Protein AF-A0A3B8ILM1-F1 (afdb_monomer)

Sequence (48 aa):
TVTDLQGRRVRQQAAV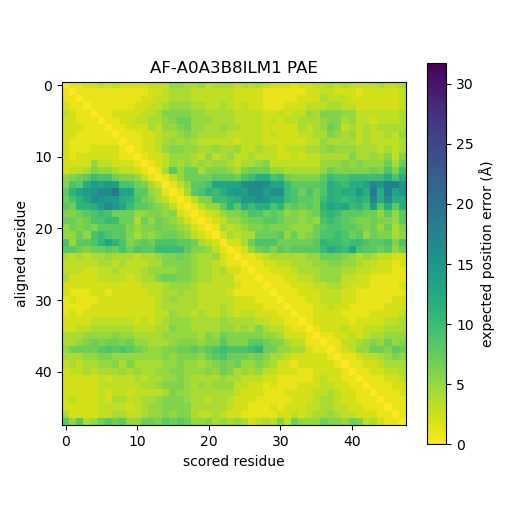TGALTLHELPQGIYLVTLANNEAREVVQVVVR

Mean predicted aligned error: 4.32 Å

Foldseek 3Di:
DKAAPVRHDPDDDPDDPDDDDPQPDPFHWIWDWDDDPPDIDIDIDGDD

Nearest PDB structures (foldseek):
  4v8m-assembly1_Bt  TM=2.838E-01  e=7.281E+00  Trypanosoma brucei brucei TREU927

Solvent-accessible surface area (backbone atoms only — not comparable to full-atom values): 3202 Å² total; per-residue (Å²): 64,33,21,40,87,87,64,49,76,77,46,77,72,81,87,75,95,70,86,85,83,68,88,85,60,72,73,44,60,34,42,36,42,50,72,63,100,87,51,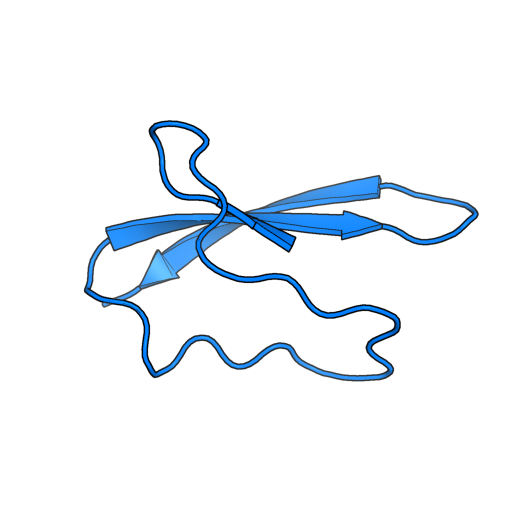76,48,80,44,82,46,78,44,124

Structure (mmCIF, N/CA/C/O backbone):
data_AF-A0A3B8ILM1-F1
#
_entry.id   AF-A0A3B8ILM1-F1
#
loop_
_atom_site.group_PDB
_atom_site.id
_atom_site.type_symbol
_atom_site.label_atom_id
_atom_site.label_alt_id
_atom_site.label_comp_id
_atom_site.label_asym_id
_atom_site.label_entity_id
_atom_site.label_seq_id
_atom_site.pdbx_PDB_ins_code
_atom_site.Cartn_x
_atom_site.Cartn_y
_atom_site.Cartn_z
_atom_site.occupancy
_atom_site.B_iso_or_equiv
_atom_site.auth_seq_id
_atom_site.auth_comp_id
_atom_site.auth_asym_id
_atom_site.auth_atom_id
_atom_site.pdbx_PDB_model_num
ATOM 1 N N . THR A 1 1 ? 4.838 2.619 -2.050 1.00 89.19 1 THR A N 1
ATOM 2 C CA . THR A 1 1 ? 4.474 3.628 -1.026 1.00 89.19 1 THR A CA 1
ATOM 3 C C . THR A 1 1 ? 3.023 3.469 -0.644 1.00 89.19 1 THR A C 1
ATOM 5 O O . THR A 1 1 ? 2.234 3.174 -1.525 1.00 89.19 1 THR A O 1
ATOM 8 N N . VAL A 1 2 ? 2.672 3.652 0.627 1.00 91.25 2 VAL A N 1
ATOM 9 C CA . VAL A 1 2 ? 1.292 3.589 1.131 1.00 91.25 2 VAL A CA 1
ATOM 10 C C . VAL A 1 2 ? 0.903 4.951 1.699 1.00 91.25 2 VAL A C 1
ATOM 12 O O . VAL A 1 2 ? 1.653 5.521 2.499 1.00 91.25 2 VAL A O 1
ATOM 15 N N . THR A 1 3 ? -0.252 5.464 1.293 1.00 94.44 3 THR A N 1
ATOM 16 C CA . THR A 1 3 ? -0.827 6.735 1.755 1.00 94.44 3 THR A CA 1
ATOM 17 C C . THR A 1 3 ? -2.255 6.528 2.254 1.00 94.44 3 THR A C 1
ATOM 19 O O . THR A 1 3 ? -2.972 5.677 1.729 1.00 94.44 3 THR A O 1
ATOM 22 N N . ASP A 1 4 ? -2.670 7.296 3.260 1.00 93.25 4 ASP A N 1
ATOM 23 C CA . ASP A 1 4 ? -4.079 7.380 3.666 1.00 93.25 4 ASP A CA 1
ATOM 24 C C . ASP A 1 4 ? -4.903 8.245 2.686 1.00 93.25 4 ASP A C 1
ATOM 26 O O . ASP A 1 4 ? -4.372 8.786 1.710 1.00 93.25 4 ASP A O 1
ATOM 30 N N . LEU A 1 5 ? -6.217 8.351 2.918 1.00 91.12 5 LEU A N 1
ATOM 31 C CA . LEU A 1 5 ? -7.134 9.119 2.061 1.00 91.12 5 LEU A CA 1
ATOM 32 C C . LEU A 1 5 ? -6.861 10.628 2.069 1.00 91.12 5 LEU A C 1
ATOM 34 O O . LEU A 1 5 ? -7.256 11.330 1.144 1.00 91.12 5 LEU A O 1
ATOM 38 N N . GLN A 1 6 ? -6.172 11.127 3.092 1.00 92.88 6 GLN A N 1
ATOM 39 C CA . GLN A 1 6 ? -5.726 12.512 3.184 1.00 92.88 6 GLN A CA 1
ATOM 40 C C . GLN A 1 6 ? -4.405 12.737 2.427 1.00 92.88 6 GLN A C 1
ATOM 42 O O . GLN A 1 6 ? -3.863 13.840 2.440 1.00 92.88 6 GLN A O 1
ATOM 47 N N . GLY A 1 7 ? -3.869 11.701 1.770 1.00 89.69 7 GLY A N 1
ATOM 48 C CA . GLY A 1 7 ? -2.608 11.748 1.034 1.00 89.69 7 GLY A CA 1
ATOM 49 C C . GLY A 1 7 ? -1.372 11.693 1.933 1.00 89.69 7 GLY A C 1
ATOM 50 O O . GLY A 1 7 ? -0.246 11.802 1.439 1.00 89.69 7 GLY A O 1
ATOM 51 N N . ARG A 1 8 ? -1.534 11.496 3.247 1.00 93.69 8 ARG A N 1
ATOM 52 C CA . ARG A 1 8 ? -0.404 11.385 4.166 1.00 93.69 8 ARG A CA 1
ATOM 53 C C . ARG A 1 8 ? 0.240 10.015 4.000 1.00 93.69 8 ARG A C 1
ATOM 55 O O . ARG A 1 8 ? -0.399 8.965 4.064 1.00 93.69 8 ARG A O 1
ATOM 62 N N . ARG A 1 9 ? 1.555 10.029 3.796 1.00 92.00 9 ARG A N 1
ATOM 63 C CA . ARG A 1 9 ? 2.375 8.825 3.657 1.00 92.00 9 ARG A CA 1
ATO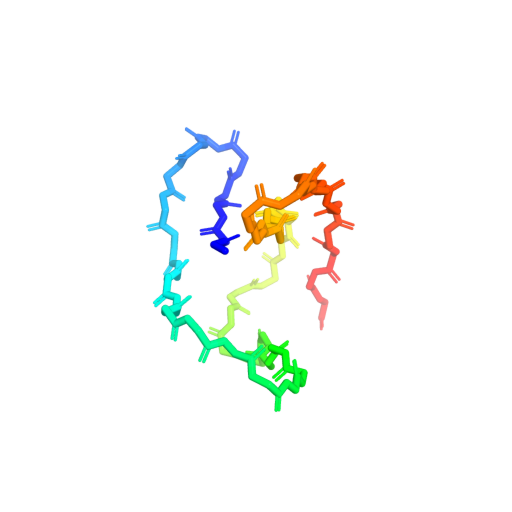M 64 C C . ARG A 1 9 ? 2.466 8.096 4.993 1.00 92.00 9 ARG A C 1
ATOM 66 O O . ARG A 1 9 ? 3.101 8.591 5.918 1.00 92.00 9 ARG A O 1
ATOM 73 N N . VAL A 1 10 ? 1.876 6.908 5.058 1.00 91.56 10 VAL A N 1
ATOM 74 C CA . VAL A 1 10 ? 1.890 6.043 6.248 1.00 91.56 10 VAL A CA 1
ATOM 75 C C . VAL A 1 10 ? 3.021 5.019 6.208 1.00 91.56 10 VAL A C 1
ATOM 77 O O . VAL A 1 10 ? 3.547 4.651 7.252 1.00 91.56 10 VAL A O 1
ATOM 80 N N . ARG A 1 11 ? 3.455 4.585 5.016 1.00 87.94 11 ARG A N 1
ATOM 81 C CA . ARG A 1 11 ? 4.600 3.671 4.869 1.00 87.94 11 ARG A CA 1
ATOM 82 C C . ARG A 1 11 ? 5.325 3.893 3.548 1.00 87.94 11 ARG A C 1
ATOM 84 O O . ARG A 1 11 ? 4.704 4.114 2.507 1.00 87.94 11 ARG A O 1
ATOM 91 N N . GLN A 1 12 ? 6.647 3.779 3.559 1.00 87.62 12 GLN A N 1
ATOM 92 C CA . GLN A 1 12 ? 7.454 3.724 2.344 1.00 87.62 12 GLN A CA 1
ATOM 93 C C . GLN A 1 12 ? 8.525 2.658 2.490 1.00 87.62 12 GLN A C 1
ATOM 95 O O . GLN A 1 12 ? 9.189 2.578 3.515 1.00 87.62 12 GLN A O 1
ATOM 100 N N . GLN A 1 13 ? 8.689 1.868 1.438 1.00 84.12 13 GLN A N 1
ATOM 101 C CA . GLN A 1 13 ? 9.756 0.893 1.327 1.00 84.12 13 GLN A CA 1
ATOM 102 C C . GLN A 1 13 ? 10.392 1.069 -0.047 1.00 84.12 13 GLN A C 1
ATOM 104 O O . GLN A 1 13 ? 9.680 1.132 -1.052 1.00 84.12 13 GLN A O 1
ATOM 109 N N . ALA A 1 14 ? 11.711 1.242 -0.069 1.00 75.00 14 ALA A N 1
ATOM 110 C CA . ALA A 1 14 ? 12.485 1.323 -1.299 1.00 75.00 14 ALA A CA 1
ATOM 111 C C . ALA A 1 14 ? 12.853 -0.097 -1.744 1.00 75.00 14 ALA A C 1
ATOM 113 O O . ALA A 1 14 ? 13.218 -0.904 -0.896 1.00 75.00 14 ALA A O 1
ATOM 114 N N . ALA A 1 15 ? 12.737 -0.367 -3.048 1.00 68.00 15 ALA A N 1
ATOM 115 C CA . ALA A 1 15 ? 13.116 -1.624 -3.700 1.00 68.00 15 ALA A CA 1
ATOM 116 C C . ALA A 1 15 ? 12.596 -2.888 -2.985 1.00 68.00 15 ALA A C 1
ATOM 118 O O . ALA A 1 15 ? 13.287 -3.512 -2.183 1.00 68.00 15 ALA A O 1
ATOM 119 N N . VAL A 1 16 ? 11.359 -3.279 -3.296 1.00 67.12 16 VAL A N 1
ATOM 120 C CA . VAL A 1 16 ? 10.7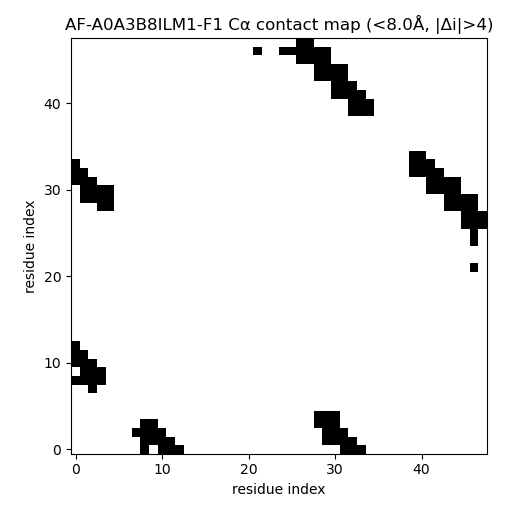61 -4.517 -2.783 1.00 67.12 16 VAL A CA 1
ATOM 121 C C . VAL A 1 16 ? 10.758 -5.557 -3.898 1.00 67.12 16 VAL A C 1
ATOM 123 O O . VAL A 1 16 ? 10.047 -5.400 -4.885 1.00 67.12 16 VAL A O 1
ATOM 126 N N . THR A 1 17 ? 11.523 -6.633 -3.738 1.00 65.00 17 THR A N 1
ATOM 127 C CA . THR A 1 17 ? 11.376 -7.856 -4.541 1.00 65.00 17 THR A CA 1
ATOM 128 C C . THR A 1 17 ? 10.472 -8.820 -3.774 1.00 65.00 17 THR A C 1
ATOM 130 O O . THR A 1 17 ? 10.951 -9.753 -3.135 1.00 65.00 17 THR A O 1
ATOM 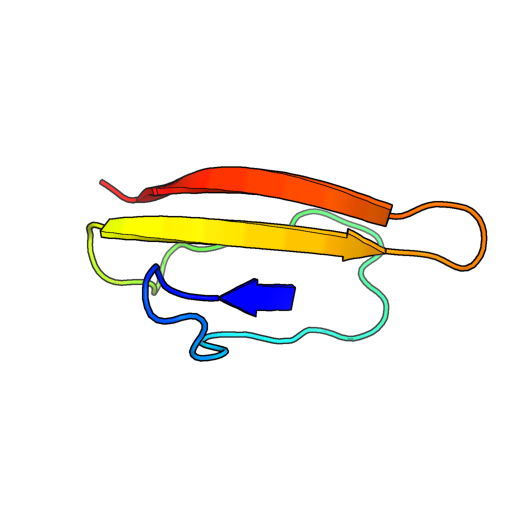133 N N . GLY A 1 18 ? 9.167 -8.537 -3.723 1.00 68.81 18 GLY A N 1
ATOM 134 C CA . GLY A 1 18 ? 8.213 -9.358 -2.970 1.00 68.81 18 GLY A 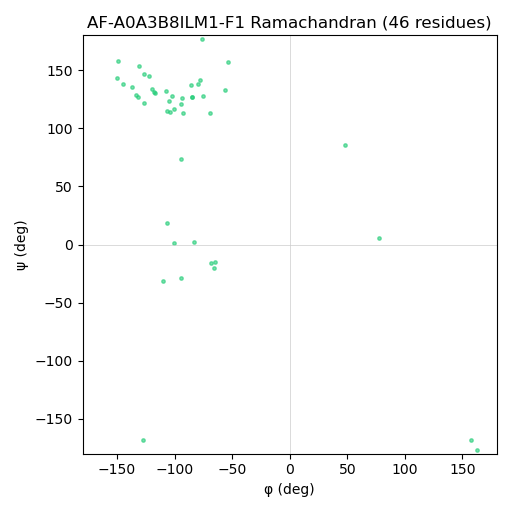CA 1
ATOM 135 C C . GLY A 1 18 ? 6.927 -8.639 -2.558 1.00 68.81 18 GLY A C 1
ATOM 136 O O . GLY A 1 18 ? 6.623 -7.545 -3.031 1.00 68.81 18 GLY A O 1
ATOM 137 N N . ALA A 1 19 ? 6.159 -9.274 -1.671 1.00 70.50 19 ALA A N 1
A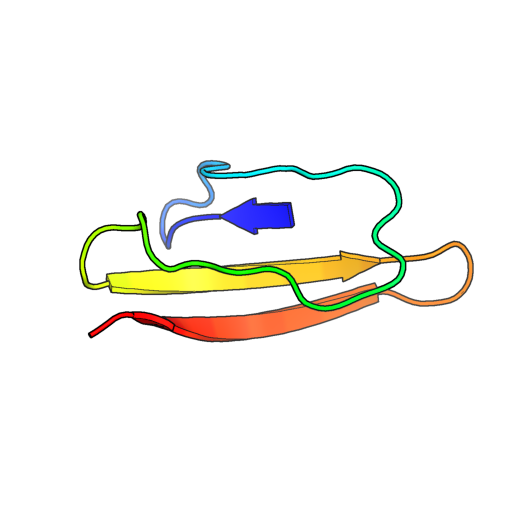TOM 138 C CA . ALA A 1 19 ? 4.903 -8.732 -1.160 1.00 70.50 19 ALA A CA 1
ATOM 139 C C . ALA A 1 19 ? 5.133 -7.651 -0.090 1.00 70.50 19 ALA A C 1
ATOM 141 O O . ALA A 1 19 ? 6.009 -7.775 0.766 1.00 70.50 19 ALA A O 1
ATOM 142 N N . LEU A 1 20 ? 4.302 -6.607 -0.109 1.00 74.38 20 LEU A N 1
ATOM 143 C CA . LEU A 1 20 ? 4.220 -5.620 0.964 1.00 74.38 20 LEU A CA 1
ATOM 144 C C . LEU A 1 20 ? 3.136 -6.044 1.959 1.00 74.38 20 LEU A C 1
ATOM 146 O O . LEU A 1 20 ? 1.949 -6.015 1.638 1.00 74.38 20 LEU A O 1
ATOM 150 N N . THR A 1 21 ? 3.531 -6.397 3.178 1.00 75.06 21 THR A N 1
ATOM 151 C CA . THR A 1 21 ? 2.584 -6.768 4.238 1.00 75.06 21 THR A CA 1
ATOM 152 C C . THR A 1 21 ? 2.072 -5.521 4.964 1.00 75.06 21 THR A C 1
ATOM 154 O O . THR A 1 21 ? 2.863 -4.716 5.455 1.00 75.06 21 THR A O 1
ATOM 157 N N . LEU A 1 22 ? 0.746 -5.367 5.058 1.00 75.81 22 LEU A N 1
ATOM 158 C CA . LEU A 1 22 ? 0.069 -4.199 5.653 1.00 75.81 22 LEU A CA 1
ATOM 159 C C . LEU A 1 22 ? -0.564 -4.480 7.031 1.00 75.81 22 LEU A C 1
ATOM 161 O O . LEU A 1 22 ? -1.427 -3.728 7.468 1.00 75.81 22 LEU A O 1
ATOM 165 N N . HIS A 1 23 ? -0.150 -5.551 7.715 1.00 69.00 23 HIS A N 1
ATOM 166 C CA . HIS A 1 23 ? -0.859 -6.090 8.888 1.00 69.00 23 HIS A CA 1
ATOM 167 C C . HIS A 1 23 ? -0.911 -5.173 10.128 1.00 69.00 23 HIS A C 1
ATOM 169 O O . HIS A 1 23 ? -1.707 -5.417 11.025 1.00 69.00 23 HIS A O 1
ATOM 175 N N . GLU A 1 24 ? -0.084 -4.126 10.182 1.00 80.69 24 GLU A N 1
ATOM 176 C CA . GLU A 1 24 ? -0.004 -3.180 11.310 1.00 80.69 24 GLU A CA 1
ATOM 177 C C . GLU A 1 24 ? -0.754 -1.867 11.044 1.00 80.69 24 GLU A C 1
ATOM 179 O O . GLU A 1 24 ? -0.715 -0.953 11.868 1.00 80.69 24 GLU A O 1
ATOM 184 N N . LEU A 1 25 ? -1.401 -1.721 9.883 1.00 86.12 25 LEU A N 1
ATOM 185 C CA . LEU A 1 25 ? -2.200 -0.532 9.608 1.00 86.12 25 LEU A CA 1
ATOM 186 C C . LEU A 1 25 ? -3.566 -0.645 10.303 1.00 86.12 25 LEU A C 1
ATOM 188 O O . LEU A 1 25 ? -4.179 -1.712 10.255 1.00 86.12 25 LEU A O 1
ATOM 192 N N . PRO A 1 26 ? -4.069 0.439 10.923 1.00 90.06 26 PRO A N 1
ATOM 193 C CA . PRO A 1 26 ? -5.444 0.486 11.406 1.00 90.06 26 PRO A CA 1
ATOM 194 C C . PRO A 1 26 ? -6.454 0.149 10.302 1.00 90.06 26 PRO A C 1
ATOM 196 O O . PRO A 1 26 ? -6.176 0.330 9.114 1.00 90.06 26 PRO A O 1
ATOM 199 N N . GLN A 1 27 ? -7.651 -0.294 10.695 1.00 91.50 27 GLN A N 1
ATOM 200 C CA . GLN A 1 27 ? -8.748 -0.492 9.747 1.00 91.50 27 GLN A CA 1
ATOM 201 C C . GLN A 1 27 ? -9.029 0.803 8.979 1.00 91.50 27 GLN A C 1
ATOM 203 O O . GLN A 1 27 ? -9.122 1.885 9.566 1.00 91.50 27 GLN A O 1
ATOM 208 N N . GLY A 1 28 ? -9.160 0.695 7.660 1.00 92.94 28 GLY A N 1
ATOM 209 C CA . GLY A 1 28 ? -9.311 1.862 6.805 1.00 92.94 28 GLY A CA 1
ATOM 210 C C . GLY A 1 28 ? -9.033 1.592 5.334 1.00 92.94 28 GLY A C 1
ATOM 211 O O . GLY A 1 28 ? -8.770 0.466 4.909 1.00 92.94 28 GLY A O 1
ATOM 212 N N . ILE A 1 29 ? -9.105 2.664 4.548 1.00 93.62 29 ILE A N 1
ATOM 213 C CA . ILE A 1 29 ? -8.829 2.647 3.113 1.00 93.62 29 ILE A CA 1
ATOM 214 C C . ILE A 1 29 ? -7.494 3.338 2.869 1.00 93.62 29 ILE A C 1
ATOM 216 O O . ILE A 1 29 ? -7.256 4.446 3.353 1.00 93.62 29 ILE A O 1
ATOM 220 N N . TYR A 1 30 ? -6.648 2.690 2.077 1.00 93.69 30 TYR A N 1
ATOM 221 C CA . TYR A 1 30 ? -5.323 3.181 1.734 1.00 93.69 30 TYR A CA 1
ATOM 222 C C . TYR A 1 30 ? -5.090 3.116 0.234 1.00 93.69 30 TYR A C 1
ATOM 224 O O . TYR A 1 30 ? -5.641 2.266 -0.466 1.00 93.69 30 TYR A O 1
ATOM 232 N N . LEU A 1 31 ? -4.219 3.995 -0.246 1.00 93.19 31 LEU A N 1
ATOM 233 C CA . LEU A 1 31 ? -3.702 3.957 -1.604 1.00 93.19 31 LEU A CA 1
ATOM 234 C C . LEU A 1 31 ? -2.268 3.429 -1.567 1.00 93.19 31 LEU A C 1
ATOM 236 O O . LEU A 1 31 ? -1.399 3.975 -0.885 1.00 93.19 31 LEU A O 1
ATOM 240 N N . VAL A 1 32 ? -2.014 2.360 -2.312 1.00 90.88 32 VAL A N 1
ATOM 241 C CA . VAL A 1 32 ? -0.695 1.753 -2.477 1.00 90.88 32 VAL A CA 1
ATOM 242 C C . VAL A 1 32 ? -0.189 2.097 -3.867 1.00 90.88 32 VAL A C 1
ATOM 244 O O . VAL A 1 32 ? -0.750 1.671 -4.864 1.00 90.88 32 VAL A O 1
ATOM 247 N N . THR A 1 33 ? 0.887 2.872 -3.939 1.00 90.38 33 THR A N 1
ATOM 248 C CA . THR A 1 33 ? 1.608 3.126 -5.188 1.00 90.38 33 THR A CA 1
ATOM 249 C C . THR A 1 33 ? 2.770 2.146 -5.329 1.00 90.38 33 THR A C 1
ATOM 251 O O . THR A 1 33 ? 3.678 2.151 -4.488 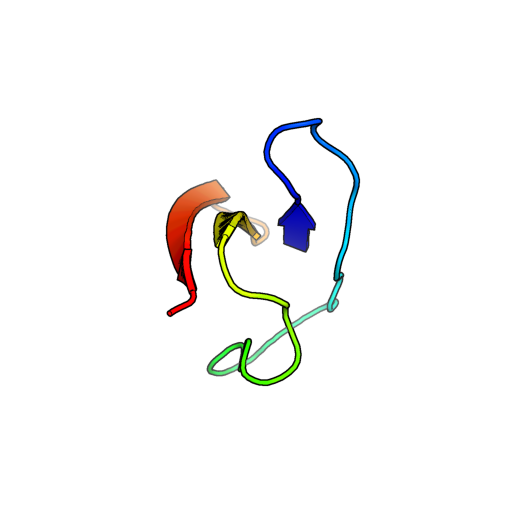1.00 90.38 33 THR A O 1
ATOM 254 N N . LEU A 1 34 ? 2.770 1.353 -6.398 1.00 87.56 34 LEU A N 1
ATOM 255 C CA . LEU A 1 34 ? 3.885 0.518 -6.844 1.00 87.56 34 LEU A CA 1
ATOM 256 C C . LEU A 1 34 ? 4.555 1.232 -8.019 1.00 87.56 34 LEU A C 1
ATOM 258 O O . LEU A 1 34 ? 3.873 1.667 -8.941 1.00 87.56 34 LEU A O 1
ATOM 262 N N . ALA A 1 35 ? 5.869 1.425 -7.975 1.00 87.69 35 ALA A N 1
ATOM 263 C CA . ALA A 1 35 ? 6.584 2.100 -9.052 1.00 87.69 35 ALA A CA 1
ATOM 264 C C . ALA A 1 35 ? 7.968 1.484 -9.240 1.00 8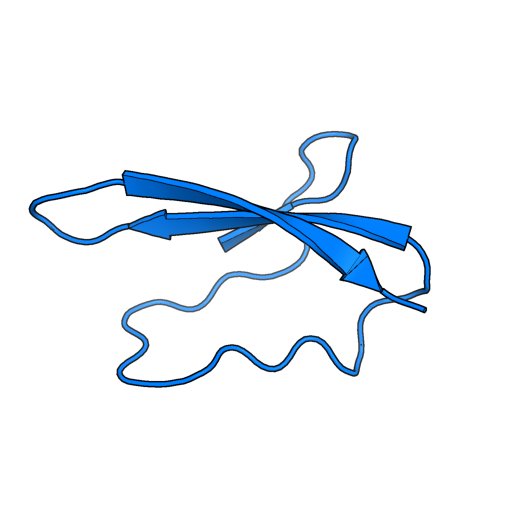7.69 35 ALA A C 1
ATOM 266 O O . ALA A 1 35 ? 8.661 1.207 -8.257 1.00 87.69 35 ALA A O 1
ATOM 267 N N . ASN A 1 36 ? 8.357 1.298 -10.496 1.00 87.00 36 ASN A N 1
ATOM 268 C CA . ASN A 1 36 ? 9.717 0.977 -10.914 1.00 87.00 36 ASN A CA 1
ATOM 269 C C . ASN A 1 36 ? 10.156 1.976 -12.006 1.00 87.00 36 ASN A C 1
ATOM 271 O O . ASN A 1 36 ? 9.503 2.998 -12.213 1.00 87.00 36 ASN A O 1
ATOM 275 N N . ASN A 1 37 ? 11.271 1.702 -12.685 1.00 88.12 37 ASN A N 1
ATOM 276 C CA . ASN A 1 37 ? 11.795 2.598 -13.721 1.00 88.12 37 ASN A CA 1
ATOM 277 C C . ASN A 1 37 ? 10.915 2.664 -14.985 1.00 88.12 37 ASN A C 1
ATOM 279 O O . ASN A 1 37 ? 11.092 3.570 -15.791 1.00 88.12 37 ASN A O 1
ATOM 283 N N . GLU A 1 38 ? 9.992 1.719 -15.165 1.00 91.50 38 GLU A N 1
ATOM 284 C CA . GLU A 1 38 ? 9.211 1.542 -16.393 1.00 91.50 38 GLU A CA 1
ATOM 285 C C . GLU A 1 38 ? 7.733 1.905 -16.207 1.00 91.50 38 GLU A C 1
ATOM 287 O O . GLU A 1 38 ? 7.084 2.365 -17.144 1.00 91.50 38 GLU A O 1
ATOM 292 N N . ALA A 1 39 ? 7.189 1.711 -15.004 1.00 86.75 39 ALA A N 1
ATOM 293 C CA . ALA A 1 39 ? 5.762 1.803 -14.745 1.00 86.75 39 ALA A CA 1
ATOM 294 C C . ALA A 1 39 ? 5.433 2.285 -13.328 1.00 86.75 39 ALA A C 1
ATOM 296 O O . ALA A 1 39 ? 6.206 2.142 -12.374 1.00 86.75 39 ALA A O 1
ATOM 297 N N . ARG A 1 40 ? 4.215 2.821 -13.198 1.00 90.62 40 ARG A N 1
ATOM 298 C CA . ARG A 1 40 ? 3.588 3.208 -11.935 1.00 90.62 40 ARG A CA 1
ATOM 299 C C . ARG A 1 40 ? 2.153 2.689 -11.887 1.00 90.62 40 ARG A C 1
ATOM 301 O O . ARG A 1 40 ? 1.361 2.995 -12.769 1.00 90.62 40 ARG A O 1
ATOM 308 N N . GLU A 1 41 ? 1.813 1.996 -10.809 1.00 89.50 41 GLU A N 1
ATOM 309 C CA . GLU A 1 41 ? 0.480 1.474 -10.516 1.00 89.50 41 GLU A CA 1
ATOM 310 C C . GLU A 1 41 ? -0.014 2.016 -9.168 1.00 89.50 41 GLU A C 1
ATOM 312 O O . GLU A 1 41 ? 0.775 2.231 -8.242 1.00 89.50 41 GLU A O 1
ATOM 317 N N . VAL A 1 42 ? -1.321 2.264 -9.054 1.00 89.38 42 VAL A N 1
ATOM 318 C CA . VAL A 1 42 ? -1.968 2.690 -7.808 1.00 89.38 42 VAL A CA 1
ATOM 319 C C . VAL A 1 42 ? -3.133 1.755 -7.515 1.00 89.38 42 VAL A C 1
ATOM 321 O O . VAL A 1 42 ? -4.057 1.646 -8.313 1.00 89.38 42 VAL A O 1
ATOM 324 N N . VAL A 1 43 ? -3.095 1.116 -6.349 1.00 89.88 43 VAL A N 1
ATOM 325 C CA . VAL A 1 43 ? -4.103 0.159 -5.891 1.00 89.88 43 VAL A CA 1
ATOM 326 C C . VAL A 1 43 ? -4.762 0.693 -4.628 1.00 89.88 43 VAL A C 1
ATOM 328 O O . VAL A 1 43 ? -4.079 1.092 -3.684 1.00 89.88 43 VAL A O 1
ATOM 331 N N . GLN A 1 44 ? -6.091 0.682 -4.589 1.00 91.12 44 GLN A N 1
ATOM 332 C CA . GLN A 1 44 ? -6.833 0.941 -3.362 1.00 91.12 44 GLN A CA 1
ATOM 333 C C . GLN A 1 44 ? -6.954 -0.354 -2.558 1.00 91.12 44 GLN A C 1
ATOM 335 O O . GLN A 1 44 ? -7.426 -1.368 -3.068 1.00 91.12 44 GLN A O 1
ATOM 340 N N . VAL A 1 45 ? -6.551 -0.315 -1.291 1.00 89.69 45 VAL A N 1
ATOM 341 C CA . VAL A 1 45 ? -6.599 -1.463 -0.381 1.00 89.69 45 VAL A CA 1
ATOM 342 C C . VAL A 1 45 ? -7.498 -1.135 0.804 1.00 89.69 45 VAL A C 1
ATOM 344 O O . VAL A 1 45 ? -7.384 -0.065 1.401 1.00 89.69 45 VAL A O 1
ATOM 347 N N . VAL A 1 46 ? -8.383 -2.073 1.144 1.00 90.62 46 VAL A N 1
ATOM 348 C CA . VAL A 1 46 ? -9.226 -2.016 2.343 1.00 90.62 46 VAL A CA 1
ATOM 349 C C . VAL A 1 46 ? -8.610 -2.918 3.404 1.00 90.62 46 VAL A C 1
ATOM 351 O O . VAL A 1 46 ? -8.514 -4.131 3.211 1.00 90.62 46 VAL A O 1
ATOM 354 N N . VAL A 1 47 ? -8.192 -2.317 4.514 1.00 88.88 47 VAL A N 1
ATOM 355 C CA . VAL A 1 47 ? -7.707 -3.024 5.701 1.00 88.88 47 VAL A CA 1
ATOM 356 C C . VAL A 1 47 ? -8.887 -3.198 6.654 1.00 88.88 47 VAL A C 1
ATOM 358 O O . VAL A 1 47 ? -9.576 -2.226 6.972 1.00 88.88 47 VAL A O 1
ATOM 361 N N . ARG A 1 48 ? -9.132 -4.440 7.064 1.00 88.50 48 ARG A N 1
ATOM 362 C CA . ARG A 1 48 ? -10.257 -4.883 7.894 1.00 88.50 48 ARG A CA 1
ATOM 363 C C . ARG A 1 48 ? -9.758 -5.824 8.975 1.00 88.50 48 ARG A C 1
ATOM 365 O O . ARG A 1 48 ? -8.796 -6.563 8.678 1.00 88.50 48 ARG A O 1
#

Radius of gyration: 10.75 Å; Cα contacts (8 Å, |Δi|>4): 64; chains: 1; bounding box: 23×22×28 Å

pLDDT: mean 85.99, std 8.32, range [65.0, 94.44]

Secondary structure (DSSP, 8-state):
-EEETT--EEE--SS-SS----TTSPSEEEEEEEE-SS-EEEEEEEE-